Protein AF-A0A3A8WXD8-F1 (afdb_monomer_lite)

Secondary structure (DSSP, 8-state):
-EEEEPPBTTBPSEEEEPPSS-------TTSSHHHHHHHHHHHHHHHHHHHHHTT---PPP---------------------SHHHHHHHHHHHTT-HHHHHHHHHHHHTTSHHHHHHHHHHHHHHHS---S-TTSPPPHHHHHHHHHHHHHHHHHHTTS--TT--HHHHHHHHHHTT---

Structure (mmCIF, N/CA/C/O backbone):
data_AF-A0A3A8WXD8-F1
#
_entry.id   AF-A0A3A8WXD8-F1
#
loop_
_atom_site.group_PDB
_atom_site.id
_atom_site.type_symbol
_atom_site.label_atom_id
_atom_site.label_alt_id
_atom_site.label_comp_id
_atom_site.label_asym_id
_atom_site.label_entity_id
_atom_site.label_seq_id
_atom_site.pdbx_PDB_ins_code
_atom_site.Cartn_x
_atom_site.Cartn_y
_atom_site.Cartn_z
_atom_site.occupancy
_atom_site.B_iso_or_equiv
_atom_site.auth_seq_id
_atom_site.auth_comp_id
_atom_site.auth_asym_id
_atom_site.auth_atom_id
_atom_site.pdbx_PDB_model_num
ATOM 1 N N . MET A 1 1 ? -18.976 4.581 3.884 1.00 78.69 1 MET A N 1
ATOM 2 C CA . MET A 1 1 ? -18.802 3.529 4.909 1.00 78.69 1 MET A CA 1
ATOM 3 C C . MET A 1 1 ? -18.677 4.188 6.270 1.00 78.69 1 MET A C 1
ATOM 5 O O . MET A 1 1 ? -17.785 5.006 6.458 1.00 78.69 1 MET A O 1
ATOM 9 N N . GLU A 1 2 ? -19.547 3.832 7.215 1.00 83.88 2 GLU A N 1
ATOM 10 C CA . GLU A 1 2 ? -19.475 4.343 8.588 1.00 83.88 2 GLU A CA 1
ATOM 11 C C . GLU A 1 2 ? -18.451 3.534 9.411 1.00 83.88 2 GLU A C 1
ATOM 13 O O . GLU A 1 2 ? -18.502 2.303 9.469 1.00 83.88 2 GLU A O 1
ATOM 18 N N . ILE A 1 3 ? -17.504 4.229 10.043 1.00 85.69 3 ILE A N 1
ATOM 19 C CA . ILE A 1 3 ? -16.463 3.667 10.908 1.00 85.69 3 ILE A CA 1
ATOM 20 C C . ILE A 1 3 ? -16.601 4.276 12.298 1.00 85.69 3 ILE A C 1
ATOM 22 O O . ILE A 1 3 ? -16.599 5.497 12.467 1.00 85.69 3 ILE A O 1
ATOM 26 N N . GLN A 1 4 ? -16.663 3.421 13.317 1.00 88.56 4 GLN A N 1
ATOM 27 C CA . GLN A 1 4 ? -16.580 3.861 14.701 1.00 88.56 4 GLN A CA 1
ATOM 28 C C . GLN A 1 4 ? -15.125 3.842 15.166 1.00 88.56 4 GLN A C 1
ATOM 30 O O . GLN A 1 4 ? -14.509 2.784 15.268 1.00 88.56 4 GLN A O 1
ATOM 35 N N . ILE A 1 5 ? -14.588 5.021 15.463 1.00 86.38 5 ILE A N 1
ATOM 36 C CA . ILE A 1 5 ? -13.209 5.191 15.905 1.00 86.38 5 ILE A CA 1
ATOM 37 C C . ILE A 1 5 ? -13.191 5.230 17.438 1.00 86.38 5 ILE A C 1
ATOM 39 O O . ILE A 1 5 ? -13.860 6.089 18.031 1.00 86.38 5 ILE A O 1
ATOM 43 N N . PRO A 1 6 ? -12.472 4.306 18.101 1.00 82.62 6 PRO A N 1
ATOM 44 C CA . PRO A 1 6 ? -12.316 4.336 19.548 1.00 82.62 6 PRO A CA 1
ATOM 45 C C . PRO A 1 6 ? -11.435 5.516 19.976 1.00 82.62 6 PRO A C 1
ATOM 47 O O . PRO A 1 6 ? -10.673 6.070 19.186 1.00 82.62 6 PRO A O 1
ATOM 50 N N . GLU A 1 7 ? -11.528 5.900 21.245 1.00 84.56 7 GLU A N 1
ATOM 51 C CA . GLU A 1 7 ? -10.631 6.908 21.809 1.00 84.56 7 GLU A CA 1
ATOM 52 C C . GLU A 1 7 ? -9.183 6.394 21.815 1.00 84.56 7 GLU A C 1
ATOM 54 O O . GLU A 1 7 ? -8.915 5.269 22.241 1.00 84.56 7 GLU A O 1
ATOM 59 N N . SER A 1 8 ? -8.248 7.199 21.302 1.00 78.81 8 SER A N 1
ATOM 60 C CA . SER A 1 8 ? -6.833 6.831 21.206 1.00 78.81 8 SER A CA 1
ATOM 61 C C . SER A 1 8 ? -5.933 8.067 21.171 1.00 78.81 8 SER A C 1
ATOM 63 O O . SER A 1 8 ? -5.932 8.838 20.207 1.00 78.81 8 SER A O 1
ATOM 65 N N . GLY A 1 9 ? -5.136 8.266 22.224 1.00 78.12 9 GLY A N 1
ATOM 66 C CA . GLY A 1 9 ? -4.233 9.413 22.335 1.00 78.12 9 GLY A CA 1
ATOM 67 C C . GLY A 1 9 ? -4.986 10.745 22.252 1.00 78.12 9 GLY A C 1
ATOM 68 O O . GLY A 1 9 ? -5.784 11.061 23.125 1.00 78.12 9 GLY A O 1
ATOM 69 N N . MET A 1 10 ? -4.729 11.529 21.198 1.00 78.62 10 MET A N 1
ATOM 70 C CA . MET A 1 10 ? -5.402 12.819 20.955 1.00 78.62 10 MET A CA 1
ATOM 71 C C . MET A 1 10 ? -6.728 12.698 20.184 1.00 78.62 10 MET A C 1
ATOM 73 O O . MET A 1 10 ? -7.408 13.700 19.967 1.00 78.62 10 MET A O 1
ATOM 77 N N . VAL A 1 11 ? -7.095 11.493 19.740 1.00 82.00 11 VAL A N 1
ATOM 78 C CA . VAL A 1 11 ? -8.324 11.240 18.983 1.00 82.00 11 VAL A CA 1
ATOM 79 C C . VAL A 1 11 ? -9.439 10.878 19.956 1.00 82.00 11 VAL A C 1
ATOM 81 O O . VAL A 1 11 ? -9.366 9.860 20.643 1.00 82.00 11 VAL A O 1
ATOM 84 N N . LYS A 1 12 ? -10.488 11.703 19.994 1.00 86.62 12 LYS A N 1
ATOM 85 C CA . LYS A 1 12 ? -11.712 11.408 20.749 1.00 86.62 12 LYS A CA 1
ATOM 86 C C . LYS A 1 12 ? -12.511 10.314 20.050 1.00 86.62 12 LYS A C 1
ATOM 88 O O . LYS A 1 12 ? -12.461 10.195 18.826 1.00 86.62 12 LYS A O 1
ATOM 93 N N . LYS A 1 13 ? -13.313 9.574 20.819 1.00 89.19 13 LYS A N 1
ATOM 94 C CA . LYS A 1 13 ? -14.297 8.645 20.254 1.00 89.19 13 LYS A CA 1
ATOM 95 C C . LYS A 1 13 ? -15.208 9.393 19.280 1.00 89.19 13 LYS A C 1
ATOM 97 O O . LYS A 1 13 ? -15.864 10.360 19.666 1.00 89.19 13 LYS A O 1
ATOM 102 N N . GLN A 1 14 ? -15.257 8.937 18.036 1.00 89.25 14 GLN A N 1
ATOM 103 C CA . GLN A 1 14 ? -16.031 9.590 16.985 1.00 89.25 14 GLN A CA 1
ATOM 104 C C . GLN A 1 14 ? -16.482 8.596 15.920 1.00 89.25 14 GLN A C 1
ATOM 106 O O . GLN A 1 14 ? -15.944 7.496 15.796 1.00 89.25 14 GLN A O 1
ATOM 111 N N . LYS A 1 15 ? -17.499 8.995 15.163 1.00 89.81 15 LYS A N 1
ATOM 112 C CA . LYS A 1 15 ? -17.951 8.291 13.968 1.00 89.81 15 LYS A CA 1
ATOM 113 C C . LYS A 1 15 ? -17.417 9.038 12.758 1.00 89.81 15 LYS A C 1
ATOM 115 O O . LYS A 1 15 ? -17.537 10.259 12.704 1.00 89.81 15 LYS A O 1
ATOM 120 N N . VAL A 1 16 ? -16.815 8.310 11.829 1.00 86.50 16 VAL A N 1
ATOM 121 C CA . VAL A 1 16 ? -16.307 8.856 10.572 1.00 86.50 16 VAL A CA 1
ATOM 122 C C . VAL A 1 16 ? -16.997 8.129 9.438 1.00 86.50 16 VAL A C 1
ATOM 124 O O . VAL A 1 16 ? -17.031 6.901 9.414 1.00 86.50 16 VAL A O 1
ATOM 127 N N . GLU A 1 17 ? -17.548 8.889 8.505 1.00 85.56 17 GLU A N 1
ATOM 128 C CA . GLU A 1 17 ? -18.055 8.355 7.253 1.00 85.56 17 GLU A CA 1
ATOM 129 C C . GLU A 1 17 ? -16.994 8.572 6.176 1.00 85.56 17 GLU A C 1
ATOM 131 O O . GLU A 1 17 ? -16.602 9.705 5.906 1.00 85.56 17 GLU A O 1
ATOM 136 N N . LEU A 1 18 ? -16.481 7.476 5.617 1.00 82.44 18 LEU A N 1
ATOM 137 C CA . LEU A 1 18 ? -15.559 7.514 4.485 1.00 82.44 18 LEU A CA 1
ATOM 138 C C . LEU A 1 18 ? -16.328 7.275 3.192 1.00 82.44 18 LEU A C 1
ATOM 140 O O . LEU A 1 18 ? -17.122 6.332 3.118 1.00 82.44 18 LEU A O 1
ATOM 144 N N . ASP A 1 19 ? -16.081 8.099 2.182 1.00 78.69 19 ASP A N 1
ATOM 145 C CA . ASP A 1 19 ? -16.594 7.845 0.837 1.00 78.69 19 ASP A CA 1
ATOM 146 C C . ASP A 1 19 ? -15.869 6.643 0.199 1.00 78.69 19 ASP A C 1
ATOM 148 O O . ASP A 1 19 ? -14.788 6.254 0.646 1.00 78.69 19 ASP A O 1
ATOM 152 N N . LYS A 1 20 ? -16.475 6.035 -0.823 1.00 70.81 20 LYS A N 1
ATOM 153 C CA . LYS A 1 20 ? -15.903 4.908 -1.571 1.00 70.81 20 LYS A CA 1
ATOM 154 C C . LYS A 1 20 ? -14.764 5.320 -2.504 1.00 70.81 20 LYS A C 1
ATOM 156 O O . LYS A 1 20 ? -13.952 4.465 -2.836 1.00 70.81 20 LYS A O 1
ATOM 161 N N . ASP A 1 21 ? -14.705 6.595 -2.888 1.00 77.00 21 ASP A N 1
ATOM 162 C CA . ASP A 1 21 ? -13.721 7.089 -3.851 1.00 77.00 21 ASP A CA 1
ATOM 163 C C . ASP A 1 21 ? -12.469 7.632 -3.148 1.00 77.00 21 ASP A C 1
ATOM 165 O O . ASP A 1 21 ? -11.506 6.907 -2.909 1.00 77.00 21 ASP A O 1
ATOM 169 N N . VAL A 1 22 ? -12.460 8.919 -2.787 1.00 78.38 22 VAL A N 1
ATOM 170 C CA . VAL A 1 22 ? -11.301 9.568 -2.160 1.00 78.38 22 VAL A CA 1
ATOM 171 C C . VAL A 1 22 ? -11.751 10.392 -0.966 1.00 78.38 22 VAL A C 1
ATOM 173 O O . VAL A 1 22 ? -12.554 11.312 -1.089 1.00 78.38 22 VAL A O 1
ATOM 176 N N . SER A 1 23 ? -11.178 10.095 0.200 1.00 82.06 23 SER A N 1
ATOM 177 C CA . SER A 1 23 ? -11.382 10.869 1.428 1.00 82.06 23 SER A CA 1
ATOM 178 C C . SER A 1 23 ? -10.098 11.606 1.806 1.00 82.06 23 SER A C 1
ATOM 180 O O . SER A 1 23 ? -9.066 10.984 2.057 1.00 82.06 23 SER A O 1
ATOM 182 N N . ILE A 1 24 ? -10.154 12.939 1.871 1.00 82.94 24 ILE A N 1
ATOM 183 C CA . ILE A 1 24 ? -8.997 13.781 2.205 1.00 82.94 24 ILE A CA 1
ATOM 184 C C . ILE A 1 24 ? -9.068 14.201 3.675 1.00 82.94 24 ILE A C 1
ATOM 186 O O . ILE A 1 24 ? -9.999 14.885 4.095 1.00 82.94 24 ILE A O 1
ATOM 190 N N . ILE A 1 25 ? -8.039 13.847 4.449 1.00 83.94 25 ILE A N 1
ATOM 191 C CA . ILE A 1 25 ? -7.873 14.277 5.843 1.00 83.94 25 ILE A CA 1
ATOM 192 C C . ILE A 1 25 ? -6.760 15.326 5.910 1.00 83.94 25 ILE A C 1
ATOM 194 O O . ILE A 1 25 ? -5.584 15.016 5.717 1.00 83.94 25 ILE A O 1
ATOM 198 N N . TYR A 1 26 ? -7.119 16.569 6.228 1.00 83.81 26 TYR A N 1
ATOM 199 C CA . TYR A 1 26 ? -6.188 17.695 6.321 1.00 83.81 26 TYR A CA 1
ATOM 200 C C . TYR A 1 26 ? -6.244 18.370 7.699 1.00 83.81 26 TYR A C 1
ATOM 202 O O . TYR A 1 26 ? -7.169 18.172 8.481 1.00 83.81 26 TYR A O 1
ATOM 210 N N . GLY A 1 27 ? -5.215 19.151 8.024 1.00 84.19 27 GLY A N 1
ATOM 211 C CA . GLY A 1 27 ? -5.105 19.845 9.308 1.00 84.19 27 GLY A CA 1
ATOM 212 C C . GLY A 1 27 ? -3.663 20.199 9.660 1.00 84.19 27 GLY A C 1
ATOM 213 O O . GLY A 1 27 ? -2.719 19.701 9.041 1.00 84.19 27 GLY A O 1
ATOM 214 N N . TYR A 1 28 ? -3.478 21.030 10.685 1.00 82.00 28 TYR A N 1
ATOM 215 C CA . TYR A 1 28 ? -2.158 21.494 11.128 1.00 82.00 28 TYR A CA 1
ATOM 216 C C . TYR A 1 28 ? -1.235 20.354 11.578 1.00 82.00 28 TYR A C 1
ATOM 218 O O . TYR A 1 28 ? -1.674 19.230 11.852 1.00 82.00 28 TYR A O 1
ATOM 226 N N . ASN A 1 29 ? 0.067 20.620 11.668 1.00 75.81 29 ASN A N 1
ATOM 227 C CA . ASN A 1 29 ? 1.000 19.681 12.289 1.00 75.81 29 ASN A CA 1
ATOM 228 C C . ASN A 1 29 ? 0.574 19.392 13.733 1.00 75.81 29 ASN A C 1
ATOM 230 O O . ASN A 1 29 ? 0.044 20.261 14.417 1.00 75.81 29 ASN A O 1
ATOM 234 N N . ASN A 1 30 ? 0.764 18.145 14.168 1.00 75.62 30 ASN A N 1
ATOM 235 C CA . ASN A 1 30 ? 0.373 17.675 15.499 1.00 75.62 30 ASN A CA 1
ATOM 236 C C . ASN A 1 30 ? -1.141 17.739 15.825 1.00 75.62 30 ASN A C 1
ATOM 238 O O . ASN A 1 30 ? -1.526 17.625 16.980 1.00 75.62 30 ASN A O 1
ATOM 242 N N . SER A 1 31 ? -2.019 17.862 14.821 1.00 81.75 31 SER A N 1
ATOM 243 C CA . SER A 1 31 ? -3.489 17.821 15.001 1.00 81.75 31 SER A CA 1
ATOM 244 C C . SER A 1 31 ? -4.079 16.408 15.131 1.00 81.75 31 SER A C 1
ATOM 246 O O . SER A 1 31 ? -5.292 16.236 15.120 1.00 81.75 31 SER A O 1
ATOM 248 N N . GLY A 1 32 ? -3.235 15.375 15.217 1.00 82.12 32 GLY A N 1
ATOM 249 C CA . GLY A 1 32 ? -3.683 13.987 15.348 1.00 82.12 32 GLY A CA 1
ATOM 250 C C . GLY A 1 32 ? -4.010 13.269 14.033 1.00 82.12 32 GLY A C 1
ATOM 251 O O . GLY A 1 32 ? -4.501 12.150 14.096 1.00 82.12 32 GLY A O 1
ATOM 252 N N . LYS A 1 33 ? -3.695 13.834 12.853 1.00 85.75 33 LYS A N 1
ATOM 253 C CA . LYS A 1 33 ? -3.928 13.182 11.539 1.00 85.75 33 LYS A CA 1
ATOM 254 C C . LYS A 1 33 ? -3.379 11.752 11.467 1.00 85.75 33 LYS A C 1
ATOM 256 O O . LYS A 1 33 ? -4.099 10.824 11.122 1.00 85.75 33 LYS A O 1
ATOM 261 N N . THR A 1 34 ? -2.114 11.564 11.844 1.00 81.00 34 THR A N 1
ATOM 262 C CA . THR A 1 34 ? -1.466 10.243 11.853 1.00 81.00 34 THR A CA 1
ATOM 263 C C . THR A 1 34 ? -2.122 9.299 12.857 1.00 81.00 34 THR A C 1
ATOM 265 O O . THR A 1 34 ? -2.320 8.126 12.557 1.00 81.00 34 THR A O 1
ATOM 268 N N . THR A 1 35 ? -2.497 9.806 14.033 1.00 84.12 35 THR A N 1
ATOM 269 C CA . THR A 1 35 ? -3.209 9.031 15.060 1.00 84.12 35 THR A CA 1
ATOM 270 C C . THR A 1 35 ? -4.586 8.592 14.567 1.00 84.12 35 THR A C 1
ATOM 272 O O . THR A 1 35 ? -4.974 7.450 14.784 1.00 84.12 35 THR A O 1
ATOM 275 N N . LEU A 1 36 ? -5.297 9.467 13.853 1.00 86.44 36 LEU A N 1
ATOM 276 C CA . LEU A 1 36 ? -6.594 9.171 13.256 1.00 86.44 36 LEU A CA 1
ATOM 277 C C . LEU A 1 36 ? -6.480 8.103 12.165 1.00 86.44 36 LEU A C 1
ATOM 279 O O . LEU A 1 36 ? -7.219 7.127 12.207 1.00 86.44 36 LEU A O 1
ATOM 283 N N . LEU A 1 37 ? -5.526 8.247 11.240 1.00 85.44 37 LEU A N 1
ATOM 284 C CA . LEU A 1 37 ? -5.275 7.251 10.193 1.00 85.44 37 LEU A CA 1
ATOM 285 C C . LEU A 1 37 ? -4.918 5.881 10.783 1.00 85.44 37 LEU A C 1
ATOM 287 O O . LEU A 1 37 ? -5.449 4.872 10.337 1.00 85.44 37 LEU A O 1
ATOM 291 N N . ARG A 1 38 ? -4.091 5.843 11.836 1.00 82.25 38 ARG A N 1
ATOM 292 C CA . ARG A 1 38 ? -3.791 4.610 12.585 1.00 82.25 38 ARG A CA 1
ATOM 293 C C . ARG A 1 38 ? -5.032 4.002 13.228 1.00 82.25 38 ARG A C 1
ATOM 295 O O . ARG A 1 38 ? -5.188 2.788 13.237 1.00 82.25 38 ARG A O 1
ATOM 302 N N . ALA A 1 39 ? -5.910 4.829 13.788 1.00 85.38 39 ALA A N 1
ATOM 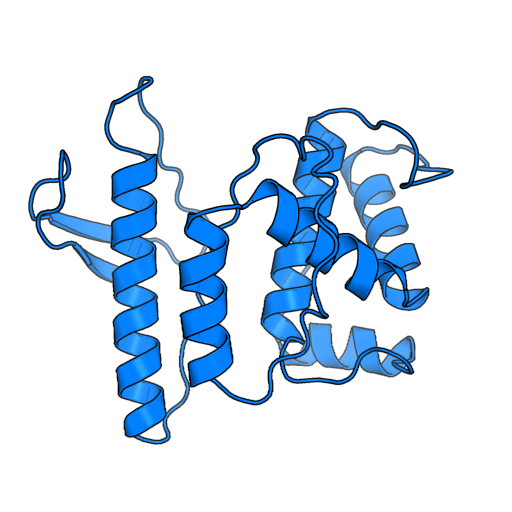303 C CA . ALA A 1 39 ? -7.138 4.349 14.404 1.00 85.38 39 ALA A CA 1
ATOM 304 C C . ALA A 1 39 ? -8.121 3.792 13.360 1.00 85.38 39 ALA A C 1
ATOM 306 O O . ALA A 1 39 ? -8.756 2.778 13.626 1.00 85.38 39 ALA A O 1
ATOM 307 N N . ILE A 1 40 ? -8.206 4.409 12.176 1.00 87.25 40 ILE A N 1
ATOM 308 C CA . ILE A 1 40 ? -8.977 3.892 11.036 1.00 87.25 40 ILE A CA 1
ATOM 309 C C . ILE A 1 40 ? -8.409 2.543 10.582 1.00 87.25 40 ILE A C 1
ATOM 311 O O . ILE A 1 40 ? -9.158 1.571 10.510 1.00 87.25 40 ILE A O 1
ATOM 315 N N . ASP A 1 41 ? -7.098 2.464 10.347 1.00 84.88 41 ASP A N 1
ATOM 316 C CA . ASP A 1 41 ? -6.422 1.231 9.928 1.00 84.88 41 ASP A CA 1
ATOM 317 C C . ASP A 1 41 ? -6.640 0.083 10.927 1.00 84.88 41 ASP A C 1
ATOM 319 O O . ASP A 1 41 ? -7.064 -1.009 10.551 1.00 84.88 41 ASP A O 1
ATOM 323 N N . ASN A 1 42 ? -6.513 0.366 12.229 1.00 84.25 42 ASN A N 1
ATOM 324 C CA . ASN A 1 42 ? -6.807 -0.598 13.288 1.00 84.25 42 ASN A CA 1
ATOM 325 C C . ASN A 1 42 ? -8.231 -1.173 13.196 1.00 84.25 42 ASN A C 1
ATOM 327 O O . ASN A 1 42 ? -8.421 -2.351 13.492 1.00 84.25 42 ASN A O 1
ATOM 331 N N . VAL A 1 43 ? -9.231 -0.370 12.809 1.00 86.19 43 VAL A N 1
ATOM 332 C CA . VAL A 1 43 ? -10.611 -0.860 12.655 1.00 86.19 43 VAL A CA 1
ATOM 333 C C . VAL A 1 43 ? -10.709 -1.841 11.490 1.00 86.19 43 VAL A C 1
ATOM 335 O O . VAL A 1 43 ? -11.336 -2.891 11.643 1.00 86.19 43 VAL A O 1
ATOM 338 N N . PHE A 1 44 ? -10.079 -1.542 10.353 1.00 86.62 44 PHE A N 1
ATOM 339 C CA . PHE A 1 44 ? -10.019 -2.475 9.226 1.00 86.62 44 PHE A CA 1
ATOM 340 C C . PHE A 1 44 ? -9.275 -3.756 9.597 1.00 86.62 44 PHE A C 1
ATOM 342 O O . PHE A 1 44 ? -9.796 -4.842 9.361 1.00 86.62 44 PHE A O 1
ATOM 349 N N . ARG A 1 45 ? -8.132 -3.651 10.283 1.00 83.69 45 ARG A N 1
ATOM 350 C CA . ARG A 1 45 ? -7.373 -4.810 10.772 1.00 83.69 45 ARG A CA 1
ATOM 351 C C . ARG A 1 45 ? -8.207 -5.695 11.697 1.00 83.69 45 ARG A C 1
ATOM 353 O O . ARG A 1 45 ? -8.234 -6.911 11.536 1.00 83.69 45 ARG A O 1
ATOM 360 N N . SER A 1 46 ? -8.910 -5.100 12.663 1.00 85.12 46 SER A N 1
ATOM 361 C CA . SER A 1 46 ? -9.787 -5.845 13.572 1.00 85.12 46 SER A CA 1
ATOM 362 C C . SER A 1 46 ? -10.914 -6.557 12.826 1.00 85.12 46 SER A C 1
ATOM 364 O O . SER A 1 46 ? -11.202 -7.710 13.136 1.00 85.12 46 SER A O 1
ATOM 366 N N . LYS A 1 47 ? -11.521 -5.913 11.821 1.00 85.38 47 LYS A N 1
ATOM 367 C CA . LYS A 1 47 ? -12.515 -6.558 10.951 1.00 85.38 47 LYS A CA 1
ATOM 368 C C . LYS A 1 47 ? -11.901 -7.704 10.142 1.00 85.38 47 LYS A C 1
ATOM 370 O O . LYS A 1 47 ? -12.491 -8.778 10.092 1.00 85.38 47 LYS A O 1
ATOM 375 N N . ALA A 1 48 ? -10.714 -7.506 9.569 1.00 85.19 48 ALA A N 1
ATOM 376 C CA . ALA A 1 48 ? -10.013 -8.527 8.798 1.00 85.19 48 ALA A CA 1
ATOM 377 C C . ALA A 1 48 ? -9.689 -9.765 9.647 1.00 85.19 48 ALA A C 1
ATOM 379 O O . ALA A 1 48 ? -9.956 -10.881 9.215 1.00 85.19 48 ALA A O 1
ATOM 380 N N . MET A 1 49 ? -9.217 -9.576 10.884 1.00 82.31 49 MET A N 1
ATOM 381 C CA . MET A 1 49 ? -8.956 -10.676 11.820 1.00 82.31 49 MET A CA 1
ATOM 382 C C . MET A 1 49 ? -10.233 -11.454 12.174 1.00 82.31 49 MET A C 1
ATOM 384 O O . MET A 1 49 ? -10.230 -12.682 12.182 1.00 82.31 49 MET A O 1
ATOM 388 N N . VAL A 1 50 ? -11.344 -10.757 12.439 1.00 84.31 50 VAL A N 1
ATOM 389 C CA . VAL A 1 50 ? -12.638 -11.412 12.700 1.00 84.31 50 VAL A CA 1
ATOM 390 C C . VAL A 1 50 ? -13.086 -12.225 11.486 1.00 84.31 50 VAL A C 1
ATOM 392 O O . VAL A 1 50 ? -13.465 -13.384 11.636 1.00 84.31 50 VAL A O 1
ATOM 395 N N . ASN A 1 51 ? -12.997 -11.655 10.283 1.00 85.31 51 ASN A N 1
ATOM 396 C CA . ASN A 1 51 ? -13.380 -12.349 9.056 1.00 85.31 51 ASN A CA 1
ATOM 397 C C . ASN A 1 51 ? -12.474 -13.554 8.775 1.00 85.31 51 ASN A C 1
ATOM 399 O O . ASN A 1 51 ? -12.983 -14.595 8.371 1.00 85.31 51 ASN A O 1
ATOM 403 N N . PHE A 1 52 ? -11.172 -13.456 9.059 1.00 80.25 52 PHE A N 1
ATOM 404 C CA . PHE A 1 52 ? -10.237 -14.576 8.966 1.00 80.25 52 PHE A CA 1
ATOM 405 C C . PHE A 1 52 ? -10.654 -15.742 9.873 1.00 80.25 52 PHE A C 1
ATOM 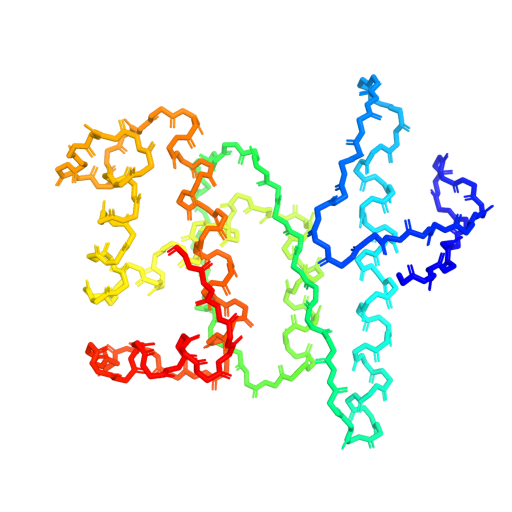407 O O . P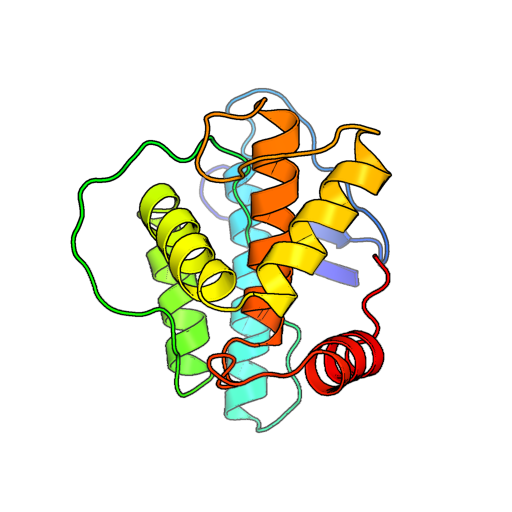HE A 1 52 ? -10.820 -16.860 9.389 1.00 80.25 52 PHE A O 1
ATOM 414 N N . VAL A 1 53 ? -10.928 -15.476 11.158 1.00 80.75 53 VAL A N 1
ATOM 415 C CA . VAL A 1 53 ? -11.411 -16.495 12.112 1.00 80.75 53 VAL A CA 1
ATOM 416 C C . VAL A 1 53 ? -12.734 -17.119 11.654 1.00 80.75 53 VAL A C 1
ATOM 418 O O . VAL A 1 53 ? -12.967 -18.308 11.860 1.00 80.75 53 VAL A O 1
ATOM 421 N N . LEU A 1 54 ? -13.601 -16.332 11.014 1.00 85.44 54 LEU A N 1
ATOM 422 C CA . LEU A 1 54 ? -14.892 -16.782 10.490 1.00 85.44 54 LEU A CA 1
ATOM 423 C C . LEU A 1 54 ? -14.815 -17.384 9.076 1.00 85.44 54 LEU A C 1
ATOM 425 O O . LEU A 1 54 ? -15.856 -17.746 8.526 1.00 85.44 54 LEU A O 1
ATOM 429 N N . THR A 1 55 ? -13.627 -17.512 8.475 1.00 80.94 55 THR A N 1
ATOM 430 C CA . THR A 1 55 ? -13.420 -17.980 7.088 1.00 80.94 55 THR A CA 1
ATOM 431 C C . THR A 1 55 ? -14.225 -17.191 6.040 1.00 80.94 55 THR A C 1
ATOM 433 O O . THR A 1 55 ? -14.744 -17.743 5.072 1.00 80.94 55 THR A O 1
ATOM 436 N N . GLN A 1 56 ? -14.344 -15.877 6.239 1.00 81.00 56 GLN A N 1
ATOM 437 C CA . GLN A 1 56 ? -15.025 -14.932 5.349 1.00 81.00 56 GLN A CA 1
ATOM 438 C C . GLN A 1 56 ? -14.024 -14.032 4.613 1.00 81.00 56 GLN A C 1
ATOM 440 O O . GLN A 1 56 ? -12.887 -13.850 5.044 1.00 81.00 56 GLN A O 1
ATOM 445 N N . SER A 1 57 ? -14.459 -13.419 3.509 1.00 74.31 57 SER A N 1
ATOM 446 C CA . SER A 1 57 ? -13.664 -12.418 2.790 1.00 74.31 57 SER A CA 1
ATOM 447 C C . SER A 1 57 ? -13.402 -11.182 3.659 1.00 74.31 57 SER A C 1
ATOM 449 O O . SER A 1 57 ? -14.315 -10.676 4.318 1.00 74.31 57 SER A O 1
ATOM 451 N N . ALA A 1 58 ? -12.178 -10.661 3.626 1.00 75.62 58 ALA A N 1
ATOM 452 C CA . ALA A 1 58 ? -11.764 -9.472 4.365 1.00 75.62 58 ALA A CA 1
ATOM 453 C C . ALA A 1 58 ? -11.382 -8.326 3.419 1.00 75.62 58 ALA A C 1
ATOM 455 O O . ALA A 1 58 ? -10.822 -8.551 2.348 1.00 75.62 58 ALA A O 1
ATOM 456 N N . GLU A 1 59 ? -11.662 -7.095 3.843 1.00 76.50 59 GLU A N 1
ATOM 457 C CA . GLU A 1 59 ? -11.133 -5.891 3.201 1.00 76.50 59 GLU A CA 1
ATOM 458 C C . GLU A 1 59 ? -9.694 -5.659 3.679 1.00 76.50 59 GLU A C 1
ATOM 460 O O . GLU A 1 59 ? -9.423 -5.704 4.882 1.00 76.50 59 GLU A O 1
ATOM 465 N N . ILE A 1 60 ? -8.776 -5.401 2.744 1.00 74.00 60 ILE A N 1
ATOM 466 C CA . ILE A 1 60 ? -7.384 -5.060 3.055 1.00 74.00 60 ILE A CA 1
ATOM 467 C C . ILE A 1 60 ? -7.273 -3.542 3.162 1.00 74.00 60 ILE A C 1
ATOM 469 O O . ILE A 1 60 ? -7.569 -2.825 2.208 1.00 74.00 60 ILE A O 1
ATOM 473 N N . ALA A 1 61 ? -6.805 -3.061 4.309 1.00 79.12 61 ALA A N 1
ATOM 474 C CA . ALA A 1 61 ? -6.325 -1.694 4.457 1.00 79.12 61 ALA A CA 1
ATOM 475 C C . ALA A 1 61 ? -4.796 -1.692 4.438 1.00 79.12 61 ALA A C 1
ATOM 477 O O . ALA A 1 61 ? -4.161 -2.609 4.958 1.00 79.12 61 ALA A O 1
ATOM 478 N N . VAL A 1 62 ? -4.209 -0.670 3.815 1.00 74.06 62 VAL A N 1
ATOM 479 C CA . VAL A 1 62 ? -2.758 -0.480 3.765 1.00 74.06 62 VAL A CA 1
ATOM 480 C C . VAL A 1 62 ? -2.455 0.950 4.159 1.00 74.06 62 VAL A C 1
ATOM 482 O O . VAL A 1 62 ? -2.885 1.899 3.502 1.00 74.06 62 VAL A O 1
ATOM 485 N N . TYR A 1 63 ? -1.680 1.113 5.221 1.00 75.25 63 TYR A N 1
ATOM 486 C CA . TYR A 1 63 ? -1.171 2.417 5.600 1.00 75.25 63 TYR A CA 1
ATOM 487 C C . TYR A 1 63 ? 0.154 2.707 4.897 1.00 75.25 63 TYR A C 1
ATOM 489 O O . TYR A 1 63 ? 1.161 2.046 5.144 1.00 75.25 63 TYR A O 1
ATOM 497 N N . ILE A 1 64 ? 0.160 3.752 4.070 1.00 71.19 64 ILE A N 1
ATOM 498 C CA . ILE A 1 64 ? 1.325 4.172 3.287 1.00 71.19 64 ILE A CA 1
ATOM 499 C C . ILE A 1 64 ? 1.790 5.539 3.802 1.00 71.19 64 ILE A C 1
ATOM 501 O O . ILE A 1 64 ? 1.171 6.560 3.490 1.00 71.19 64 ILE A O 1
ATOM 505 N N . PRO A 1 65 ? 2.868 5.619 4.598 1.00 65.44 65 PRO A N 1
ATOM 506 C CA . PRO A 1 65 ? 3.463 6.903 4.921 1.00 65.44 65 PRO A CA 1
ATOM 507 C C . PRO A 1 65 ? 4.272 7.394 3.725 1.00 65.44 65 PRO A C 1
ATOM 509 O O . PRO A 1 65 ? 5.269 6.793 3.341 1.00 65.44 65 PRO A O 1
ATOM 512 N N . THR A 1 66 ? 3.896 8.543 3.180 1.00 60.41 66 THR A N 1
ATOM 513 C CA . THR A 1 66 ? 4.614 9.212 2.083 1.00 60.41 66 THR A CA 1
ATOM 514 C C . THR A 1 66 ? 5.865 9.958 2.566 1.00 60.41 66 THR A C 1
ATOM 516 O O . THR A 1 66 ? 6.207 11.022 2.053 1.00 60.41 66 THR A O 1
ATOM 519 N N . ASN A 1 67 ? 6.530 9.458 3.610 1.00 52.56 67 ASN A N 1
ATOM 520 C CA . ASN A 1 67 ? 7.777 10.042 4.088 1.00 52.56 67 ASN A CA 1
ATOM 521 C C . ASN A 1 67 ? 8.946 9.374 3.363 1.00 52.56 67 ASN A C 1
ATOM 523 O O . ASN A 1 67 ? 9.001 8.151 3.256 1.00 52.56 67 ASN A O 1
ATOM 527 N N . ARG A 1 68 ? 9.878 10.203 2.884 1.00 49.41 68 ARG A N 1
ATOM 528 C CA . ARG A 1 68 ? 11.114 9.823 2.191 1.00 49.41 68 ARG A CA 1
ATOM 529 C C . ARG A 1 68 ? 11.753 8.568 2.798 1.00 49.41 68 ARG A C 1
ATOM 531 O O . ARG A 1 68 ? 12.019 8.546 3.999 1.00 49.41 68 ARG A O 1
ATOM 538 N N . VAL A 1 69 ? 12.069 7.576 1.959 1.00 49.12 69 VAL A N 1
ATOM 539 C CA . VAL A 1 69 ? 12.897 6.426 2.353 1.00 49.12 69 VAL A CA 1
ATOM 540 C C . VAL A 1 69 ? 14.267 6.965 2.761 1.00 49.12 69 VAL A C 1
ATOM 542 O O . VAL A 1 69 ? 15.075 7.370 1.925 1.00 49.12 69 VAL A O 1
ATOM 545 N N . ILE A 1 70 ? 14.519 7.038 4.064 1.00 44.41 70 ILE A N 1
ATOM 546 C CA . ILE A 1 70 ? 15.864 7.273 4.582 1.00 44.41 70 ILE A CA 1
ATOM 547 C C . ILE A 1 70 ? 16.553 5.917 4.497 1.00 44.41 70 ILE A C 1
ATOM 549 O O . ILE A 1 70 ? 16.047 4.950 5.064 1.00 44.41 70 ILE A O 1
ATOM 553 N N . ALA A 1 71 ? 17.647 5.836 3.737 1.00 39.28 71 ALA A N 1
ATOM 554 C CA . ALA A 1 71 ? 18.418 4.615 3.540 1.00 39.28 71 ALA A CA 1
ATOM 555 C C . ALA A 1 71 ? 18.754 3.976 4.899 1.00 39.28 71 ALA A C 1
ATOM 557 O O . ALA A 1 71 ? 19.661 4.412 5.599 1.00 39.28 71 ALA A O 1
ATOM 558 N N . SER A 1 72 ? 17.974 2.969 5.289 1.00 39.38 72 SER A N 1
ATOM 559 C CA . SER A 1 72 ? 18.240 2.153 6.467 1.00 39.38 72 SER A CA 1
ATOM 560 C C . SER A 1 72 ? 19.178 1.023 6.042 1.00 39.38 72 SER A C 1
ATOM 562 O O . SER A 1 72 ? 18.884 0.261 5.112 1.00 39.38 72 SER A O 1
ATOM 564 N N . GLU A 1 73 ? 20.336 0.938 6.699 1.00 42.16 73 GLU A N 1
ATOM 565 C CA . GLU A 1 73 ? 21.353 -0.110 6.518 1.00 42.16 73 GLU A CA 1
ATOM 566 C C . GLU A 1 73 ? 21.011 -1.410 7.276 1.00 42.16 73 GLU A C 1
ATOM 568 O O . GLU A 1 73 ? 21.893 -2.182 7.649 1.00 42.16 73 GLU A O 1
ATOM 573 N N . ALA A 1 74 ? 19.735 -1.699 7.532 1.00 44.78 74 ALA A N 1
ATOM 574 C CA . ALA A 1 74 ? 19.366 -2.945 8.193 1.00 44.78 74 ALA A CA 1
ATOM 575 C C . ALA A 1 74 ? 19.317 -4.118 7.192 1.00 44.78 74 ALA A C 1
ATOM 577 O O . ALA A 1 74 ? 18.543 -4.113 6.234 1.00 44.78 74 ALA A O 1
ATOM 578 N N . LYS A 1 75 ? 20.126 -5.159 7.441 1.00 39.88 75 LYS A N 1
ATOM 579 C CA . LYS A 1 75 ? 20.019 -6.482 6.800 1.00 39.88 75 LYS A CA 1
ATOM 580 C C . LYS A 1 75 ? 18.898 -7.268 7.477 1.00 39.88 75 LYS A C 1
ATOM 582 O O . LYS A 1 75 ? 19.059 -7.639 8.633 1.00 39.88 75 LYS A O 1
ATOM 587 N N . THR A 1 76 ? 17.776 -7.523 6.807 1.00 45.97 76 THR A N 1
ATOM 588 C CA . THR A 1 76 ? 16.716 -8.407 7.336 1.00 45.97 76 THR A CA 1
ATOM 589 C C . THR A 1 76 ? 15.805 -8.966 6.233 1.00 45.97 76 THR A C 1
ATOM 591 O O . THR A 1 76 ? 15.716 -8.402 5.147 1.00 45.97 76 THR A O 1
ATOM 594 N N . VAL A 1 77 ? 15.176 -10.106 6.547 1.00 55.44 77 VAL A N 1
ATOM 595 C CA . VAL A 1 77 ? 14.660 -11.157 5.643 1.00 55.44 77 VAL A CA 1
ATOM 596 C C . VAL A 1 77 ? 13.314 -10.812 4.959 1.00 55.44 77 VAL A C 1
ATOM 598 O O . VAL A 1 77 ? 12.558 -9.967 5.443 1.00 55.44 77 VAL A O 1
ATOM 601 N N . HIS A 1 78 ? 13.098 -11.454 3.802 1.00 57.78 78 HIS A N 1
ATOM 602 C CA . HIS A 1 78 ? 12.091 -11.275 2.739 1.00 57.78 78 HIS A CA 1
ATOM 603 C C . HIS A 1 78 ? 10.630 -10.973 3.157 1.00 57.78 78 HIS A C 1
ATOM 605 O O . HIS A 1 78 ? 10.186 -11.445 4.197 1.00 57.78 78 HIS A O 1
ATOM 611 N N . PRO A 1 79 ? 9.861 -10.236 2.323 1.00 62.94 79 PRO A N 1
ATOM 612 C CA . PRO A 1 79 ? 8.462 -9.859 2.575 1.00 62.94 79 PRO A CA 1
ATOM 613 C C . PRO A 1 79 ? 7.418 -10.883 2.077 1.00 62.94 79 PRO A C 1
ATOM 615 O O . PRO A 1 79 ? 6.277 -10.497 1.831 1.00 62.94 79 PRO A O 1
ATOM 618 N N . ASN A 1 80 ? 7.799 -12.150 1.881 1.00 66.44 80 ASN A N 1
ATOM 619 C CA . ASN A 1 80 ? 6.868 -13.202 1.465 1.00 66.44 80 ASN A CA 1
ATOM 620 C C . ASN A 1 80 ? 6.166 -13.770 2.706 1.00 66.44 80 ASN A C 1
ATOM 622 O O . ASN A 1 80 ? 6.855 -14.217 3.625 1.00 66.44 80 ASN A O 1
ATOM 626 N N . LEU A 1 81 ? 4.837 -13.690 2.749 1.00 76.00 81 LEU A N 1
ATOM 627 C CA . LEU A 1 81 ? 4.030 -14.020 3.926 1.00 76.00 81 LEU A CA 1
ATOM 628 C C . LEU A 1 81 ? 3.092 -15.183 3.595 1.00 76.00 81 LEU A C 1
ATOM 630 O O . LEU A 1 81 ? 2.499 -15.227 2.519 1.00 76.00 81 LEU A O 1
ATOM 634 N N . ASN A 1 82 ? 2.960 -16.124 4.525 1.00 73.38 82 ASN A N 1
ATOM 635 C CA . ASN A 1 82 ? 2.277 -17.395 4.291 1.00 73.38 82 ASN A CA 1
ATOM 636 C C . ASN A 1 82 ? 0.765 -17.318 4.534 1.00 73.38 82 ASN A C 1
ATOM 638 O O . ASN A 1 82 ? -0.001 -18.041 3.895 1.00 73.38 82 ASN A O 1
ATOM 642 N N . ASP A 1 83 ? 0.323 -16.464 5.461 1.00 78.81 83 ASP A N 1
ATOM 643 C CA . ASP A 1 83 ? -1.080 -16.362 5.855 1.00 78.81 83 ASP A CA 1
ATOM 644 C C . ASP A 1 83 ? -1.488 -14.955 6.329 1.00 78.81 83 ASP A C 1
ATOM 646 O O . ASP A 1 83 ? -0.691 -14.017 6.412 1.00 78.81 83 ASP A O 1
ATOM 650 N N . TRP A 1 84 ? -2.786 -14.803 6.610 1.00 76.81 84 TRP A N 1
ATOM 651 C CA . TRP A 1 84 ? -3.375 -13.542 7.059 1.00 76.81 84 TRP A CA 1
ATOM 652 C C . TRP A 1 84 ? -2.860 -13.089 8.425 1.00 76.81 84 TRP A C 1
ATOM 654 O O . TRP A 1 84 ? -2.825 -11.889 8.688 1.00 76.81 84 TRP A O 1
ATOM 664 N N . GLU A 1 85 ? -2.473 -14.009 9.304 1.00 76.25 85 GLU A N 1
ATOM 665 C CA . GLU A 1 85 ? -1.927 -13.652 10.609 1.00 76.25 85 GLU A CA 1
ATOM 666 C C . GLU A 1 85 ? -0.536 -13.033 10.443 1.00 76.25 85 GLU A C 1
ATOM 668 O O . GLU A 1 85 ? -0.276 -11.951 10.980 1.00 76.25 85 GLU A O 1
ATOM 673 N N . GLU A 1 86 ? 0.322 -13.651 9.628 1.00 77.31 86 GLU A N 1
ATOM 674 C CA . GLU A 1 86 ? 1.615 -13.100 9.229 1.00 77.31 86 GLU A CA 1
ATOM 675 C C . GLU A 1 86 ? 1.452 -11.739 8.539 1.00 77.31 86 GLU A C 1
ATOM 677 O O . GLU A 1 86 ? 2.168 -10.799 8.885 1.00 77.31 86 GLU A O 1
ATOM 682 N N . PHE A 1 87 ? 0.467 -11.587 7.645 1.00 78.44 87 PHE A N 1
ATOM 683 C CA . PHE A 1 87 ? 0.139 -10.307 7.006 1.00 78.44 87 PHE A CA 1
ATOM 684 C C . PHE A 1 87 ? -0.209 -9.204 8.013 1.00 78.44 87 PHE A C 1
ATOM 686 O O . PHE A 1 87 ? 0.412 -8.136 8.008 1.00 78.44 87 PHE A O 1
ATOM 693 N N . LEU A 1 88 ? -1.163 -9.448 8.915 1.00 76.81 88 LEU A N 1
ATOM 694 C CA . LEU A 1 88 ? -1.617 -8.437 9.878 1.00 76.81 88 LEU A CA 1
ATOM 695 C C . LEU A 1 88 ? -0.529 -8.108 10.917 1.00 76.81 88 LEU A C 1
ATOM 697 O O . LEU A 1 88 ? -0.405 -6.956 11.344 1.00 76.81 88 LEU A O 1
ATOM 701 N N . ASN A 1 89 ? 0.286 -9.093 11.307 1.00 76.19 89 ASN A N 1
ATOM 702 C CA . ASN A 1 89 ? 1.432 -8.882 12.191 1.00 76.19 89 ASN A CA 1
ATOM 703 C C . ASN A 1 89 ? 2.539 -8.080 11.501 1.00 76.19 89 ASN A C 1
ATOM 705 O O . ASN A 1 89 ? 3.072 -7.133 12.082 1.00 76.19 89 ASN A O 1
ATOM 709 N N . TYR A 1 90 ? 2.833 -8.393 10.241 1.00 74.25 90 TYR A N 1
ATOM 710 C CA . TYR A 1 90 ? 3.808 -7.660 9.449 1.00 74.25 90 TYR A CA 1
ATOM 711 C C . TYR A 1 90 ? 3.406 -6.191 9.264 1.00 74.25 90 TYR A C 1
ATOM 713 O O . TYR A 1 90 ? 4.235 -5.298 9.460 1.00 74.25 90 TYR A O 1
ATOM 721 N N . GLN A 1 91 ? 2.127 -5.913 8.982 1.00 73.12 91 GLN A N 1
ATOM 722 C CA . GLN A 1 91 ? 1.619 -4.540 8.927 1.00 73.12 91 GLN A CA 1
ATOM 723 C C . GLN A 1 91 ? 1.843 -3.796 10.252 1.00 73.12 91 GLN A C 1
ATOM 725 O O . GLN A 1 91 ? 2.295 -2.651 10.240 1.00 73.12 91 GLN A O 1
ATOM 730 N N . ASN A 1 92 ? 1.608 -4.446 11.398 1.00 74.50 92 ASN A N 1
ATOM 731 C CA . ASN A 1 92 ? 1.856 -3.859 12.721 1.00 74.50 92 ASN A CA 1
ATOM 732 C C . ASN A 1 92 ? 3.318 -3.497 12.963 1.00 74.50 92 ASN A C 1
ATOM 734 O O . ASN A 1 92 ? 3.607 -2.458 13.561 1.00 74.50 92 ASN A O 1
ATOM 738 N N . ASP A 1 93 ? 4.242 -4.339 12.516 1.00 71.38 93 ASP A N 1
ATOM 739 C CA . ASP A 1 93 ? 5.666 -4.067 12.669 1.00 71.38 93 ASP A CA 1
ATOM 740 C C . ASP A 1 93 ? 6.156 -2.986 11.704 1.00 71.38 93 ASP A C 1
ATOM 742 O O . ASP A 1 93 ? 6.980 -2.154 12.098 1.00 71.38 93 ASP A O 1
ATOM 746 N N . ALA A 1 94 ? 5.574 -2.893 10.504 1.00 70.31 94 ALA A N 1
ATOM 747 C CA . ALA A 1 94 ? 5.848 -1.801 9.574 1.00 70.31 94 ALA A CA 1
ATOM 748 C C . ALA A 1 94 ? 5.564 -0.418 10.196 1.00 70.31 94 ALA A C 1
ATOM 750 O O . ALA A 1 94 ? 6.291 0.532 9.911 1.00 70.31 94 ALA A O 1
ATOM 751 N N . TYR A 1 95 ? 4.607 -0.302 11.136 1.00 69.88 95 TYR A N 1
ATOM 752 C CA . TYR A 1 95 ? 4.356 0.946 11.881 1.00 69.88 95 TYR A CA 1
ATOM 753 C C . TYR A 1 95 ? 5.551 1.469 12.685 1.00 69.88 95 TYR A C 1
ATOM 755 O O . TYR A 1 95 ? 5.592 2.666 13.001 1.00 69.88 95 TYR A O 1
ATOM 763 N N . LYS A 1 96 ? 6.482 0.587 13.062 1.00 72.88 96 LYS A N 1
ATOM 764 C CA . LYS A 1 96 ? 7.650 0.920 13.886 1.00 72.88 96 LYS A CA 1
ATOM 765 C C . LYS A 1 96 ? 8.840 1.364 13.034 1.00 72.88 96 LYS A C 1
ATOM 767 O O . LYS A 1 96 ? 9.555 2.267 13.460 1.00 72.88 96 LYS A O 1
ATOM 772 N N . ASP A 1 97 ? 9.027 0.778 11.849 1.00 74.25 97 ASP A N 1
ATOM 773 C CA . ASP A 1 97 ? 10.130 1.104 10.930 1.00 74.25 97 ASP A CA 1
ATOM 774 C C . ASP A 1 97 ? 9.689 1.077 9.456 1.00 74.25 97 ASP A C 1
ATOM 776 O O . ASP A 1 97 ? 9.940 0.140 8.692 1.00 74.25 97 ASP A O 1
ATOM 780 N N . TYR A 1 98 ? 9.021 2.154 9.045 1.00 73.88 98 TYR A N 1
ATOM 781 C CA . TYR A 1 98 ? 8.498 2.284 7.687 1.00 73.88 98 TYR A CA 1
ATOM 782 C C . TYR A 1 98 ? 9.560 2.386 6.607 1.00 73.88 98 TYR A C 1
ATOM 784 O O . TYR A 1 98 ? 9.363 1.863 5.514 1.00 73.88 98 TYR A O 1
ATOM 792 N N . SER A 1 99 ? 10.666 3.076 6.883 1.00 71.50 99 SER A N 1
ATOM 793 C CA . SER A 1 99 ? 11.724 3.265 5.889 1.00 71.50 99 SER A CA 1
ATOM 794 C C . SER A 1 99 ? 12.296 1.918 5.458 1.00 71.50 99 SER A C 1
ATOM 796 O O . SER A 1 99 ? 12.528 1.691 4.271 1.00 71.50 99 SER A O 1
ATOM 798 N N . LEU A 1 100 ? 12.472 1.001 6.415 1.00 74.06 100 LEU A N 1
ATOM 799 C CA . LEU A 1 100 ? 12.913 -0.357 6.134 1.00 74.06 100 LEU A CA 1
ATOM 800 C C . LEU A 1 100 ? 11.857 -1.166 5.372 1.00 74.06 100 LEU A C 1
ATOM 802 O O . LEU A 1 100 ? 12.195 -1.874 4.424 1.00 74.06 100 LEU A O 1
ATOM 806 N N . HIS A 1 101 ? 10.587 -1.045 5.755 1.00 76.94 101 HIS A N 1
ATOM 807 C CA . HIS A 1 101 ? 9.481 -1.725 5.084 1.00 76.94 101 HIS A CA 1
ATOM 808 C C . HIS A 1 101 ? 9.350 -1.315 3.606 1.00 76.94 101 HIS A C 1
ATOM 810 O O . HIS A 1 101 ? 9.340 -2.181 2.730 1.00 76.94 101 HIS A O 1
ATOM 816 N N . LEU A 1 102 ? 9.355 -0.008 3.319 1.00 78.19 102 LEU A N 1
ATOM 817 C CA . LEU A 1 102 ? 9.300 0.518 1.952 1.00 78.19 102 LEU A CA 1
ATOM 818 C C . LEU A 1 102 ? 10.469 0.015 1.102 1.00 78.19 102 LEU A C 1
ATOM 820 O O . LEU A 1 102 ? 10.270 -0.393 -0.041 1.00 78.19 102 LEU A O 1
ATOM 824 N N . LYS A 1 103 ? 11.680 -0.015 1.674 1.00 79.31 103 LYS A N 1
ATOM 825 C CA . LYS A 1 103 ? 12.855 -0.568 0.998 1.00 79.31 103 LYS A CA 1
ATOM 826 C C . LYS A 1 103 ? 12.659 -2.044 0.637 1.00 79.31 103 LYS A C 1
ATOM 828 O O . LYS A 1 103 ? 12.922 -2.415 -0.497 1.00 79.31 103 LYS A O 1
ATOM 833 N N . ARG A 1 104 ? 12.150 -2.879 1.552 1.00 78.62 104 ARG A N 1
ATOM 834 C CA . ARG A 1 104 ? 11.934 -4.313 1.273 1.00 78.62 104 ARG A CA 1
ATOM 835 C C . ARG A 1 104 ? 10.888 -4.560 0.200 1.00 78.62 104 ARG A C 1
ATOM 837 O O . ARG A 1 104 ? 11.106 -5.416 -0.650 1.00 78.62 104 ARG A O 1
ATOM 844 N N . ILE A 1 105 ? 9.770 -3.836 0.247 1.00 85.25 105 ILE A N 1
ATOM 845 C CA . ILE A 1 105 ? 8.757 -3.907 -0.809 1.00 85.25 105 ILE A CA 1
ATOM 846 C C . ILE A 1 105 ? 9.401 -3.558 -2.152 1.00 85.25 105 ILE A C 1
ATOM 848 O O . ILE A 1 105 ? 9.214 -4.285 -3.122 1.00 85.25 105 ILE A O 1
ATOM 852 N N . ARG A 1 106 ? 10.185 -2.476 -2.201 1.00 86.56 106 ARG A N 1
ATOM 853 C CA . ARG A 1 106 ? 10.863 -2.028 -3.419 1.00 86.56 106 ARG A CA 1
ATOM 854 C C . ARG A 1 106 ? 11.832 -3.079 -3.948 1.00 86.56 106 ARG A C 1
ATOM 856 O O . ARG A 1 106 ? 11.703 -3.467 -5.101 1.00 86.56 106 ARG A O 1
ATOM 863 N N . ASP A 1 107 ? 12.731 -3.577 -3.103 1.00 84.12 107 ASP A N 1
ATOM 864 C CA . ASP A 1 107 ? 13.725 -4.588 -3.480 1.00 84.12 107 ASP A CA 1
ATOM 865 C C . ASP A 1 107 ? 13.054 -5.887 -3.969 1.00 84.12 107 ASP A C 1
ATOM 867 O O . ASP A 1 107 ? 13.498 -6.487 -4.944 1.00 84.12 107 ASP A O 1
ATOM 871 N N . TYR A 1 108 ? 11.964 -6.314 -3.320 1.00 86.19 108 TYR A N 1
ATOM 872 C CA . TYR A 1 108 ? 11.217 -7.517 -3.696 1.00 86.19 108 TYR A CA 1
ATOM 873 C C . TYR A 1 108 ? 10.457 -7.354 -5.014 1.00 86.19 108 TYR A C 1
ATOM 875 O O . TYR A 1 108 ? 10.592 -8.185 -5.907 1.00 86.19 108 TYR A O 1
ATOM 883 N N . LEU A 1 109 ? 9.674 -6.282 -5.153 1.00 89.94 109 LEU A N 1
ATOM 884 C CA . LEU A 1 109 ? 8.841 -6.062 -6.334 1.00 89.94 109 LEU A CA 1
ATOM 885 C C . LEU A 1 109 ? 9.679 -5.719 -7.571 1.00 89.94 109 LEU A C 1
ATOM 887 O O . LEU A 1 109 ? 9.367 -6.187 -8.661 1.00 89.94 109 LEU A O 1
ATOM 891 N N . PHE A 1 110 ? 10.763 -4.951 -7.418 1.00 89.88 110 PHE A N 1
ATOM 892 C CA . PHE A 1 110 ? 11.658 -4.618 -8.531 1.00 89.88 110 PHE A CA 1
ATOM 893 C C . PHE A 1 110 ? 12.621 -5.737 -8.922 1.00 89.88 110 PHE A C 1
ATOM 895 O O . PHE A 1 110 ? 13.268 -5.622 -9.959 1.00 89.88 110 PHE A O 1
ATOM 902 N N . ALA A 1 111 ? 12.684 -6.839 -8.169 1.00 88.69 111 ALA A N 1
ATOM 903 C CA . ALA A 1 111 ? 13.337 -8.052 -8.656 1.00 88.69 111 ALA A CA 1
ATOM 904 C C . ALA A 1 111 ? 12.586 -8.673 -9.852 1.00 88.69 111 ALA A C 1
ATOM 906 O O . ALA A 1 111 ? 13.186 -9.418 -10.626 1.00 88.69 111 ALA A O 1
ATOM 907 N N . ASN A 1 112 ? 11.296 -8.356 -10.026 1.00 90.94 112 ASN A N 1
ATOM 908 C CA . ASN A 1 112 ? 10.514 -8.751 -11.190 1.00 90.94 112 ASN A CA 1
ATOM 909 C C . ASN A 1 112 ? 10.474 -7.610 -12.232 1.00 90.94 112 ASN A C 1
ATOM 911 O O . ASN A 1 112 ? 9.955 -6.519 -11.978 1.00 90.94 112 ASN A O 1
ATOM 915 N N . ASN A 1 113 ? 10.973 -7.891 -13.441 1.00 91.06 113 ASN A N 1
ATOM 916 C CA . ASN A 1 113 ? 11.053 -6.911 -14.531 1.00 91.06 113 ASN A CA 1
ATOM 917 C C . ASN A 1 113 ? 9.680 -6.428 -15.031 1.00 91.06 113 ASN A C 1
ATOM 919 O O . ASN A 1 113 ? 9.556 -5.279 -15.440 1.00 91.06 113 ASN A O 1
ATOM 923 N N . VAL A 1 114 ? 8.637 -7.264 -14.975 1.00 92.88 114 VAL A N 1
ATOM 924 C CA . VAL A 1 114 ? 7.271 -6.881 -15.373 1.00 92.88 114 VAL A CA 1
ATOM 925 C C . VAL A 1 114 ? 6.755 -5.761 -14.475 1.00 92.88 114 VAL A C 1
ATOM 927 O O . VAL A 1 114 ? 6.207 -4.771 -14.965 1.00 92.88 114 VAL A O 1
ATOM 930 N N . ILE A 1 115 ? 6.956 -5.898 -13.163 1.00 91.81 115 ILE A N 1
ATOM 931 C CA . ILE A 1 115 ? 6.529 -4.899 -12.179 1.00 91.81 115 ILE A CA 1
ATOM 932 C C . ILE A 1 115 ? 7.390 -3.639 -12.295 1.00 91.81 115 ILE A C 1
ATOM 934 O O . ILE A 1 115 ? 6.857 -2.529 -12.265 1.00 91.81 115 ILE A O 1
ATOM 938 N N . TYR A 1 116 ? 8.703 -3.795 -12.485 1.00 91.62 116 TYR A N 1
ATOM 939 C CA . TYR A 1 116 ? 9.605 -2.675 -12.750 1.00 91.62 116 TYR A CA 1
ATOM 940 C C . TYR A 1 116 ? 9.144 -1.843 -13.959 1.00 91.62 116 TYR A C 1
ATOM 942 O O . TYR A 1 116 ? 8.915 -0.636 -13.834 1.00 91.62 116 TYR A O 1
ATOM 950 N N . ASP A 1 117 ? 8.922 -2.489 -15.106 1.00 90.81 117 ASP A N 1
ATOM 951 C CA . ASP A 1 117 ? 8.485 -1.831 -16.340 1.00 90.81 117 ASP A CA 1
ATOM 952 C C . ASP A 1 117 ? 7.113 -1.170 -16.176 1.00 90.81 117 ASP A C 1
ATOM 954 O O . ASP A 1 117 ? 6.889 -0.051 -16.648 1.00 90.81 117 ASP A O 1
ATOM 958 N N . PHE A 1 118 ? 6.194 -1.830 -15.466 1.00 91.75 118 PHE A N 1
ATOM 959 C CA . PHE A 1 118 ? 4.883 -1.275 -15.143 1.00 91.75 118 PHE A CA 1
ATOM 960 C C . PHE A 1 118 ? 4.992 0.039 -14.352 1.00 91.75 118 PHE A C 1
ATOM 962 O O . PHE A 1 118 ? 4.322 1.022 -14.690 1.00 91.75 118 PHE A O 1
ATOM 969 N N . ILE A 1 119 ? 5.861 0.099 -13.339 1.00 91.56 119 ILE A N 1
ATOM 970 C CA . ILE A 1 119 ? 6.077 1.317 -12.548 1.00 91.56 119 ILE A CA 1
ATOM 971 C C . ILE A 1 119 ? 6.741 2.414 -13.387 1.00 91.56 119 ILE A C 1
ATOM 973 O O . ILE A 1 119 ? 6.273 3.553 -13.356 1.00 91.56 119 ILE A O 1
ATOM 977 N N . CYS A 1 120 ? 7.759 2.092 -14.190 1.00 89.38 120 CYS A N 1
ATOM 978 C CA . CYS A 1 120 ? 8.386 3.044 -15.117 1.00 89.38 120 CYS A CA 1
ATOM 979 C C . CYS A 1 120 ? 7.353 3.693 -16.051 1.00 89.38 120 CYS A C 1
ATOM 981 O O . CYS A 1 120 ? 7.292 4.919 -16.175 1.00 89.38 120 CYS A O 1
ATOM 983 N N . LEU A 1 121 ? 6.500 2.876 -16.677 1.00 89.69 121 LEU A N 1
ATOM 984 C CA . LEU A 1 121 ? 5.440 3.347 -17.570 1.00 89.69 121 LEU A CA 1
ATOM 985 C C . LEU A 1 121 ? 4.403 4.200 -16.836 1.00 89.69 121 LEU A C 1
ATOM 987 O O . LEU A 1 121 ? 3.933 5.197 -17.380 1.00 89.69 121 LEU A O 1
ATOM 991 N N . THR A 1 122 ? 4.055 3.831 -15.606 1.00 89.81 122 THR A N 1
ATOM 992 C CA . THR A 1 122 ? 3.118 4.583 -14.764 1.00 89.81 122 THR A CA 1
ATOM 993 C C . THR A 1 122 ? 3.670 5.965 -14.424 1.00 89.81 122 THR A C 1
ATOM 995 O O . THR A 1 122 ? 2.991 6.972 -14.620 1.00 89.81 122 THR A O 1
ATOM 998 N N . VAL A 1 123 ? 4.928 6.041 -13.984 1.00 89.12 123 VAL A N 1
ATOM 999 C CA . VAL A 1 123 ? 5.592 7.317 -13.690 1.00 89.12 123 VAL A CA 1
ATOM 1000 C C . VAL A 1 123 ? 5.677 8.181 -14.948 1.00 89.12 123 VAL A C 1
ATOM 1002 O O . VAL A 1 123 ? 5.344 9.365 -14.888 1.00 89.12 123 VAL A O 1
ATOM 1005 N N . LYS A 1 124 ? 6.022 7.591 -16.100 1.00 89.00 124 LYS A N 1
ATOM 1006 C CA . LYS A 1 124 ? 6.018 8.295 -17.388 1.00 89.00 124 LYS A CA 1
ATOM 1007 C C . LYS A 1 124 ? 4.646 8.866 -17.732 1.00 89.00 124 LYS A C 1
ATOM 1009 O O . LYS A 1 124 ? 4.566 10.007 -18.167 1.00 89.00 124 LYS A O 1
ATOM 1014 N N . LYS A 1 125 ? 3.567 8.105 -17.537 1.00 89.62 125 LYS A N 1
ATOM 1015 C CA . LYS A 1 125 ? 2.198 8.575 -17.807 1.00 89.62 125 LYS A CA 1
ATOM 1016 C C . LYS A 1 125 ? 1.779 9.729 -16.895 1.00 89.62 125 LYS A C 1
ATOM 1018 O O . LYS A 1 125 ? 1.117 10.644 -17.364 1.00 89.62 125 LYS A O 1
ATOM 1023 N N . ILE A 1 126 ? 2.140 9.677 -15.612 1.00 88.62 126 ILE A N 1
ATOM 1024 C CA . ILE A 1 126 ? 1.717 10.676 -14.618 1.00 88.62 126 ILE A CA 1
ATOM 1025 C C . ILE A 1 126 ? 2.530 11.969 -14.737 1.00 88.62 126 ILE A C 1
ATOM 1027 O O . ILE A 1 126 ? 1.973 13.057 -14.617 1.00 88.62 126 ILE A O 1
ATOM 1031 N N . PHE A 1 127 ? 3.844 11.855 -14.934 1.00 86.62 127 PHE A N 1
ATOM 1032 C CA . PHE A 1 127 ? 4.761 12.995 -14.877 1.00 86.62 127 PHE A CA 1
ATOM 1033 C C . PHE A 1 127 ? 5.309 13.426 -16.237 1.00 86.62 127 PHE A C 1
ATOM 1035 O O . PHE A 1 127 ? 6.045 14.405 -16.286 1.00 86.62 127 PHE A O 1
ATOM 1042 N N . GLU A 1 128 ? 4.999 12.701 -17.315 1.00 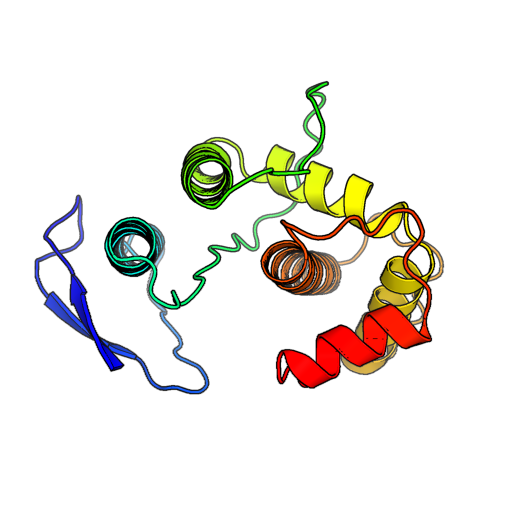85.88 128 GLU A N 1
ATOM 1043 C CA . GLU A 1 128 ? 5.540 12.927 -18.667 1.00 85.88 128 GLU A CA 1
ATOM 1044 C C . GLU A 1 128 ? 7.081 12.880 -18.722 1.00 85.88 128 GLU A C 1
ATOM 1046 O O . GLU A 1 128 ? 7.714 13.472 -19.595 1.00 85.88 128 GLU A O 1
ATOM 1051 N N . ILE A 1 129 ? 7.701 12.152 -17.786 1.00 82.12 129 ILE A N 1
ATOM 1052 C CA . ILE A 1 129 ? 9.156 12.009 -17.657 1.00 82.12 129 ILE A CA 1
ATOM 1053 C C . ILE A 1 129 ? 9.551 10.550 -17.868 1.00 82.12 129 ILE A C 1
ATOM 1055 O O . ILE A 1 129 ? 9.021 9.649 -17.219 1.00 82.12 129 ILE A O 1
ATOM 1059 N N . ASP A 1 130 ? 10.541 10.326 -18.730 1.00 75.56 130 ASP A N 1
ATOM 1060 C CA . ASP A 1 130 ? 11.203 9.032 -18.855 1.00 75.56 130 ASP A CA 1
ATOM 1061 C C . ASP A 1 130 ? 12.168 8.818 -17.683 1.00 75.56 130 ASP A C 1
ATOM 1063 O O . ASP A 1 130 ? 13.225 9.446 -17.591 1.00 75.56 130 ASP A O 1
ATOM 1067 N N . VAL A 1 131 ? 11.800 7.918 -16.769 1.00 72.00 131 VAL A N 1
ATOM 1068 C CA . VAL A 1 131 ? 12.703 7.475 -15.705 1.00 72.00 131 VAL A CA 1
ATOM 1069 C C . VAL A 1 131 ? 13.634 6.414 -16.276 1.00 72.00 131 VAL A C 1
ATOM 1071 O O . VAL A 1 131 ? 13.235 5.277 -16.500 1.00 72.00 131 VAL A O 1
ATOM 1074 N N . ILE A 1 132 ? 14.878 6.815 -16.533 1.00 65.75 132 ILE A N 1
ATOM 1075 C CA . ILE A 1 132 ? 15.918 5.943 -17.098 1.00 65.75 132 ILE A CA 1
ATOM 1076 C C . ILE A 1 132 ? 16.402 4.924 -16.055 1.00 65.75 132 ILE A C 1
ATOM 1078 O O . ILE A 1 132 ? 16.727 3.793 -16.405 1.00 65.75 132 ILE A O 1
ATOM 1082 N N . ASP A 1 133 ? 16.433 5.314 -14.777 1.00 69.31 133 ASP A N 1
ATOM 1083 C CA . ASP A 1 133 ? 16.859 4.452 -13.676 1.00 69.31 133 ASP A CA 1
ATOM 1084 C C . ASP A 1 133 ? 16.136 4.825 -12.375 1.00 69.31 133 ASP A C 1
ATOM 1086 O O . ASP A 1 133 ? 16.315 5.920 -11.834 1.00 69.31 133 ASP A O 1
ATOM 1090 N N . ILE A 1 134 ? 15.321 3.898 -11.862 1.00 71.69 134 ILE A N 1
ATOM 1091 C CA . ILE A 1 134 ? 14.619 4.056 -10.581 1.00 71.69 134 ILE A CA 1
ATOM 1092 C C . ILE A 1 134 ? 15.589 3.906 -9.390 1.00 71.69 134 ILE A C 1
ATOM 1094 O O . ILE A 1 134 ? 15.246 4.269 -8.269 1.00 71.69 134 ILE A O 1
ATOM 1098 N N . ASN A 1 135 ? 16.820 3.426 -9.587 1.00 67.88 135 ASN A N 1
ATOM 1099 C CA . ASN A 1 135 ? 17.821 3.340 -8.517 1.00 67.88 135 ASN A CA 1
ATOM 1100 C C . ASN A 1 135 ? 18.520 4.680 -8.230 1.00 67.88 135 ASN A C 1
ATOM 1102 O O . ASN A 1 135 ? 19.217 4.819 -7.222 1.00 67.88 135 ASN A O 1
ATOM 1106 N N . CYS A 1 136 ? 18.322 5.684 -9.087 1.00 68.88 136 CYS A N 1
ATOM 1107 C CA . CYS A 1 136 ? 18.798 7.044 -8.869 1.00 68.88 136 CYS A CA 1
ATOM 1108 C C . CYS A 1 136 ? 17.864 7.833 -7.939 1.00 68.88 136 CYS A C 1
ATOM 1110 O O . CYS A 1 136 ? 16.685 7.526 -7.795 1.00 68.88 136 CYS A O 1
ATOM 1112 N N . ARG A 1 137 ? 18.376 8.911 -7.328 1.00 71.31 137 ARG A N 1
ATOM 1113 C CA . ARG A 1 137 ? 17.535 9.826 -6.543 1.00 71.31 137 ARG A CA 1
ATOM 1114 C C . ARG A 1 137 ? 16.538 10.542 -7.459 1.00 71.31 137 ARG A C 1
ATOM 1116 O O . ARG A 1 137 ? 16.957 11.345 -8.293 1.00 71.31 137 ARG A O 1
ATOM 1123 N N . LEU A 1 138 ? 15.244 10.321 -7.236 1.00 79.75 138 LEU A N 1
ATOM 1124 C CA . LEU A 1 138 ? 14.162 11.008 -7.944 1.00 79.75 138 LEU A CA 1
ATOM 1125 C C . LEU A 1 138 ? 13.599 12.173 -7.114 1.00 79.75 138 LEU A C 1
ATOM 1127 O O . LEU A 1 138 ? 14.000 12.411 -5.969 1.00 79.75 138 LEU A O 1
ATOM 1131 N N . SER A 1 139 ? 12.700 12.953 -7.719 1.00 82.25 139 SER A N 1
ATOM 1132 C CA . SER A 1 139 ? 11.969 13.996 -6.995 1.00 82.25 139 SER A CA 1
ATOM 1133 C C . SER A 1 139 ? 11.047 13.368 -5.946 1.00 82.25 139 SER A C 1
ATOM 1135 O O . SER A 1 139 ? 10.535 12.265 -6.141 1.00 82.25 139 SER A O 1
ATOM 1137 N N . ASP A 1 140 ? 10.785 14.089 -4.852 1.00 79.50 140 ASP A N 1
ATOM 1138 C CA . ASP A 1 140 ? 9.954 13.576 -3.752 1.00 79.50 140 ASP A CA 1
ATOM 1139 C C . ASP A 1 140 ? 8.549 13.155 -4.234 1.00 79.50 140 ASP A C 1
ATOM 1141 O O . ASP A 1 140 ? 7.981 12.183 -3.741 1.00 79.50 140 ASP A O 1
ATOM 1145 N N . GLY A 1 141 ? 7.998 13.848 -5.239 1.00 81.69 141 GLY A N 1
ATOM 1146 C CA . GLY A 1 141 ? 6.714 13.494 -5.849 1.00 81.69 141 GLY A CA 1
ATOM 1147 C C . GLY A 1 141 ? 6.743 12.149 -6.581 1.00 81.69 141 GLY A C 1
ATOM 1148 O O . GLY A 1 141 ? 5.822 11.351 -6.419 1.00 81.69 141 GLY A O 1
ATOM 1149 N N . ILE A 1 142 ? 7.808 11.873 -7.338 1.00 84.69 142 ILE A N 1
ATOM 1150 C CA . ILE A 1 142 ? 7.965 10.608 -8.067 1.00 84.69 142 ILE A CA 1
ATOM 1151 C C . ILE A 1 142 ? 8.192 9.453 -7.086 1.00 84.69 142 ILE A C 1
ATOM 1153 O O . ILE A 1 142 ? 7.536 8.421 -7.199 1.00 84.69 142 ILE A O 1
ATOM 1157 N N . GLU A 1 143 ? 9.054 9.641 -6.082 1.00 83.81 143 GLU A N 1
ATOM 1158 C CA . GLU A 1 143 ? 9.293 8.641 -5.030 1.00 83.81 143 GLU A CA 1
ATOM 1159 C C . GLU A 1 143 ? 7.996 8.278 -4.291 1.00 83.81 143 GLU A C 1
ATOM 1161 O O . GLU A 1 143 ? 7.735 7.107 -4.020 1.00 83.81 143 GLU A O 1
ATOM 1166 N N . ASN A 1 144 ? 7.143 9.267 -4.004 1.00 83.00 144 ASN A N 1
ATOM 1167 C CA . ASN A 1 144 ? 5.853 9.028 -3.360 1.00 83.00 144 ASN A CA 1
ATOM 1168 C C . ASN A 1 144 ? 4.917 8.187 -4.229 1.00 83.00 144 ASN A C 1
ATOM 1170 O O . ASN A 1 144 ? 4.318 7.245 -3.718 1.00 83.00 144 ASN A O 1
ATOM 1174 N N . ILE A 1 145 ? 4.813 8.488 -5.526 1.00 85.81 145 ILE A N 1
ATOM 1175 C CA . ILE A 1 145 ? 3.995 7.693 -6.451 1.00 85.81 145 ILE A CA 1
ATOM 1176 C C . ILE A 1 145 ? 4.521 6.262 -6.546 1.00 85.81 145 ILE A C 1
ATOM 1178 O O . ILE A 1 145 ? 3.738 5.327 -6.401 1.00 85.81 145 ILE A O 1
ATOM 1182 N N . ILE A 1 146 ? 5.834 6.079 -6.698 1.00 87.31 146 ILE A N 1
ATOM 1183 C CA . ILE A 1 146 ? 6.448 4.747 -6.724 1.00 87.31 146 ILE A CA 1
ATOM 1184 C C . ILE A 1 146 ? 6.085 3.977 -5.450 1.00 87.31 146 ILE A C 1
ATOM 1186 O O . ILE A 1 146 ? 5.552 2.874 -5.530 1.00 87.31 146 ILE A O 1
ATOM 1190 N N . ASN A 1 147 ? 6.294 4.571 -4.274 1.00 85.25 147 ASN A N 1
ATOM 1191 C CA . ASN A 1 147 ? 5.988 3.913 -3.005 1.00 85.25 147 ASN A CA 1
ATOM 1192 C C . ASN A 1 147 ? 4.498 3.573 -2.870 1.00 85.25 147 ASN A C 1
ATOM 1194 O O . ASN A 1 147 ? 4.175 2.484 -2.399 1.00 85.25 147 ASN A O 1
ATOM 1198 N N . ILE A 1 148 ? 3.591 4.459 -3.293 1.00 85.38 148 ILE A N 1
ATOM 1199 C CA . ILE A 1 148 ? 2.145 4.203 -3.253 1.00 85.38 148 ILE A CA 1
ATOM 1200 C C . ILE A 1 148 ? 1.795 2.978 -4.098 1.00 85.38 148 ILE A C 1
ATOM 1202 O O . ILE A 1 148 ? 1.190 2.035 -3.591 1.00 85.38 148 ILE A O 1
ATOM 1206 N N . TYR A 1 149 ? 2.221 2.965 -5.360 1.00 87.94 149 TYR A N 1
ATOM 1207 C CA . TYR A 1 149 ? 1.911 1.875 -6.280 1.00 87.94 149 TYR A CA 1
ATOM 1208 C C . TYR A 1 149 ? 2.517 0.550 -5.824 1.00 87.94 149 TYR A C 1
ATOM 1210 O O . TYR A 1 149 ? 1.839 -0.473 -5.832 1.00 87.94 149 TYR A O 1
ATOM 1218 N N . LEU A 1 150 ? 3.766 0.565 -5.361 1.00 88.38 150 LEU A N 1
ATOM 1219 C CA . LEU A 1 150 ? 4.423 -0.631 -4.850 1.00 88.38 150 LEU A CA 1
ATOM 1220 C C . LEU A 1 150 ? 3.718 -1.204 -3.614 1.00 88.38 150 LEU A C 1
ATOM 1222 O O . LEU A 1 150 ? 3.570 -2.415 -3.509 1.00 88.38 150 LEU A O 1
ATOM 1226 N N . ASN A 1 151 ? 3.229 -0.364 -2.699 1.00 86.25 151 ASN A N 1
ATOM 1227 C CA . ASN A 1 151 ? 2.459 -0.849 -1.550 1.00 86.25 151 ASN A CA 1
ATOM 1228 C C . ASN A 1 151 ? 1.114 -1.452 -1.966 1.00 86.25 151 ASN A C 1
ATOM 1230 O O . ASN A 1 151 ? 0.717 -2.471 -1.408 1.00 86.25 151 ASN A O 1
ATOM 1234 N N . ILE A 1 152 ? 0.434 -0.850 -2.948 1.00 86.00 152 ILE A N 1
ATOM 1235 C CA . ILE A 1 152 ? -0.816 -1.389 -3.499 1.00 86.00 152 ILE A CA 1
ATOM 1236 C C . ILE A 1 152 ? -0.559 -2.763 -4.124 1.00 86.00 152 ILE A C 1
ATOM 1238 O O . ILE A 1 152 ? -1.228 -3.726 -3.763 1.00 86.00 152 ILE A O 1
ATOM 1242 N N . ILE A 1 153 ? 0.448 -2.872 -4.996 1.00 88.88 153 ILE A N 1
ATOM 1243 C CA . ILE A 1 153 ? 0.840 -4.137 -5.630 1.00 88.88 153 ILE A CA 1
ATOM 1244 C C . ILE A 1 153 ? 1.190 -5.166 -4.549 1.00 88.88 153 ILE A C 1
ATOM 1246 O O . ILE A 1 153 ? 0.601 -6.241 -4.511 1.00 88.88 153 ILE A O 1
ATOM 1250 N N . TRP A 1 154 ? 2.076 -4.842 -3.607 1.00 88.25 154 TRP A N 1
ATOM 1251 C CA . TRP A 1 154 ? 2.433 -5.776 -2.538 1.00 88.25 154 TRP A CA 1
ATOM 1252 C C . TRP A 1 154 ? 1.204 -6.261 -1.756 1.00 88.25 154 TRP A C 1
ATOM 1254 O O . TRP A 1 154 ? 1.044 -7.460 -1.565 1.00 88.25 154 TRP A O 1
ATOM 1264 N N . ALA A 1 155 ? 0.285 -5.372 -1.382 1.00 83.69 155 ALA A N 1
ATOM 1265 C CA . ALA A 1 155 ? -0.927 -5.751 -0.659 1.00 83.69 155 ALA A CA 1
ATOM 1266 C C . ALA A 1 155 ? -1.923 -6.588 -1.479 1.00 83.69 155 ALA A C 1
ATOM 1268 O O . ALA A 1 155 ? -2.804 -7.222 -0.905 1.00 83.69 155 ALA A O 1
ATOM 1269 N N . MET A 1 156 ? -1.802 -6.612 -2.805 1.00 82.88 156 MET A N 1
ATOM 1270 C CA . MET A 1 156 ? -2.600 -7.481 -3.673 1.00 82.88 156 MET A CA 1
ATOM 1271 C C . MET A 1 156 ? -1.968 -8.856 -3.876 1.00 82.88 156 MET A C 1
ATOM 1273 O O . MET A 1 156 ? -2.691 -9.839 -4.033 1.00 82.88 156 MET A O 1
ATOM 1277 N N . PHE A 1 157 ? -0.636 -8.899 -3.898 1.00 86.31 157 PHE A N 1
ATOM 1278 C CA . PHE A 1 157 ? 0.162 -10.064 -4.277 1.00 86.31 157 PHE A CA 1
ATOM 1279 C C . PHE A 1 157 ? 0.936 -10.674 -3.102 1.00 86.31 157 PHE A C 1
ATOM 1281 O O . PHE A 1 157 ? 1.792 -11.523 -3.318 1.00 86.31 157 PHE A O 1
ATOM 1288 N N . TRP A 1 158 ? 0.665 -10.260 -1.860 1.00 83.50 158 TRP A N 1
ATOM 1289 C CA . TRP A 1 158 ? 1.434 -10.683 -0.681 1.00 83.50 158 TRP A CA 1
ATOM 1290 C C . TRP A 1 158 ? 1.455 -12.202 -0.476 1.00 83.50 158 TRP A C 1
ATOM 1292 O O . TRP A 1 158 ? 2.407 -12.713 0.104 1.00 83.50 158 TRP A O 1
ATOM 1302 N N . ASN A 1 159 ? 0.419 -12.900 -0.949 1.00 81.12 159 ASN A N 1
ATOM 1303 C CA . ASN A 1 159 ? 0.251 -14.349 -0.864 1.00 81.12 159 ASN A CA 1
ATOM 1304 C C . ASN A 1 159 ? 0.534 -15.076 -2.194 1.00 81.12 159 ASN A C 1
ATOM 1306 O O . ASN A 1 159 ? 0.159 -16.239 -2.347 1.00 81.12 159 ASN A O 1
ATOM 1310 N N . ILE A 1 160 ? 1.117 -14.389 -3.180 1.00 84.69 160 ILE A N 1
ATOM 1311 C CA . ILE A 1 160 ? 1.430 -14.926 -4.506 1.00 84.69 160 ILE A CA 1
ATOM 1312 C C . ILE A 1 160 ? 2.942 -14.831 -4.715 1.00 84.69 160 ILE A C 1
ATOM 1314 O O . ILE A 1 160 ? 3.557 -13.793 -4.466 1.00 84.69 160 ILE A O 1
ATOM 1318 N N . ASP A 1 161 ? 3.549 -15.910 -5.208 1.00 84.44 161 ASP A N 1
ATOM 1319 C CA . ASP A 1 161 ? 4.943 -15.868 -5.641 1.00 84.44 161 ASP A CA 1
ATOM 1320 C C . ASP A 1 161 ? 5.046 -15.108 -6.967 1.00 84.44 161 ASP A C 1
ATOM 1322 O O . ASP A 1 161 ? 4.579 -15.567 -8.009 1.00 84.44 161 ASP A O 1
ATOM 1326 N N . ILE A 1 162 ? 5.652 -13.924 -6.918 1.00 87.19 162 ILE A N 1
ATOM 1327 C CA . ILE A 1 162 ? 5.826 -13.058 -8.086 1.00 87.19 162 ILE A CA 1
ATOM 1328 C C . ILE A 1 162 ? 7.169 -13.273 -8.790 1.00 87.19 162 ILE A C 1
ATOM 1330 O O . ILE A 1 162 ? 7.433 -12.613 -9.791 1.00 87.19 162 ILE A O 1
ATOM 1334 N N . SER A 1 163 ? 8.055 -14.129 -8.273 1.00 84.44 163 SER A N 1
ATOM 1335 C CA . SER A 1 163 ? 9.437 -14.238 -8.764 1.00 84.44 163 SER A CA 1
ATOM 1336 C C . SER A 1 163 ? 9.520 -14.619 -10.246 1.00 84.44 163 SER A C 1
ATOM 1338 O O . SER A 1 163 ? 10.354 -14.079 -10.972 1.00 84.44 163 SER A O 1
ATOM 1340 N N . CYS A 1 164 ? 8.606 -15.477 -10.700 1.00 84.62 164 CYS A N 1
ATOM 1341 C CA . CYS A 1 164 ? 8.489 -15.928 -12.088 1.00 84.62 164 CYS A CA 1
ATOM 1342 C C . CYS A 1 164 ? 7.247 -15.376 -12.806 1.00 84.62 164 CYS A C 1
ATOM 1344 O O . CYS A 1 164 ? 6.912 -15.869 -13.876 1.00 84.62 164 CYS A O 1
ATOM 1346 N N . MET A 1 165 ? 6.555 -14.391 -12.224 1.00 89.94 165 MET A N 1
ATOM 1347 C CA . MET A 1 165 ? 5.299 -13.878 -12.774 1.00 89.94 165 MET A CA 1
ATOM 1348 C C . MET A 1 165 ? 5.522 -13.219 -14.135 1.00 89.94 165 MET A C 1
ATOM 1350 O O . MET A 1 165 ? 6.302 -12.265 -14.255 1.00 89.94 165 MET A O 1
ATOM 1354 N N . GLU A 1 166 ? 4.800 -13.713 -15.137 1.00 92.06 166 GLU A N 1
ATOM 1355 C CA . GLU A 1 166 ? 4.840 -13.186 -16.497 1.00 92.06 166 GLU A CA 1
ATOM 1356 C C . GLU A 1 166 ? 3.886 -11.999 -16.680 1.00 92.06 166 GLU A C 1
ATOM 1358 O O . GLU A 1 166 ? 3.051 -11.666 -15.832 1.00 92.06 166 GLU A O 1
ATOM 1363 N N . LYS A 1 167 ? 4.020 -11.319 -17.821 1.00 91.12 167 LYS A N 1
ATOM 1364 C CA . LYS A 1 167 ? 3.272 -10.097 -18.112 1.00 91.12 167 LYS A CA 1
ATOM 1365 C C . LYS A 1 167 ? 1.768 -10.353 -18.147 1.00 91.12 167 LYS A C 1
ATOM 1367 O O . LYS A 1 167 ? 1.014 -9.610 -17.523 1.00 91.12 167 LYS A O 1
ATOM 1372 N N . GLU A 1 168 ? 1.332 -11.383 -18.862 1.00 90.44 168 GLU A N 1
ATOM 1373 C CA . GLU A 1 168 ? -0.077 -11.752 -18.984 1.00 90.44 168 GLU A CA 1
ATOM 1374 C C . GLU A 1 168 ? -0.698 -12.069 -17.619 1.00 90.44 168 GLU A C 1
ATOM 1376 O O . GLU A 1 168 ? -1.801 -11.605 -17.331 1.00 90.44 168 GLU A O 1
ATOM 1381 N N . GLU A 1 169 ? 0.028 -12.791 -16.762 1.00 89.75 169 GLU A N 1
ATOM 1382 C CA . GLU A 1 169 ? -0.413 -13.128 -15.406 1.00 89.75 169 GLU A CA 1
ATOM 1383 C C . GLU A 1 169 ? -0.567 -11.876 -14.545 1.00 89.75 169 GLU A C 1
ATOM 1385 O O . GLU A 1 169 ? -1.616 -11.672 -13.932 1.00 89.75 169 GLU A O 1
ATOM 1390 N N . PHE A 1 170 ? 0.434 -10.990 -14.552 1.00 90.44 170 PHE A N 1
ATOM 1391 C CA . PHE A 1 170 ? 0.392 -9.743 -13.792 1.00 90.44 170 PHE A CA 1
ATOM 1392 C C . PHE A 1 170 ? -0.825 -8.886 -14.167 1.00 90.44 170 PHE A C 1
ATOM 1394 O O . PHE A 1 170 ? -1.604 -8.494 -13.296 1.00 90.44 170 PHE A O 1
ATOM 1401 N N . TYR A 1 171 ? -1.041 -8.632 -15.464 1.00 88.38 171 TYR A N 1
ATOM 1402 C CA . TYR A 1 171 ? -2.202 -7.857 -15.920 1.00 88.38 171 TYR A CA 1
ATOM 1403 C C . TYR A 1 171 ? -3.531 -8.590 -15.683 1.00 88.38 171 TYR A C 1
ATOM 1405 O O . TYR A 1 171 ? -4.535 -7.933 -15.398 1.00 88.38 171 TYR A O 1
ATOM 1413 N N . GLY A 1 172 ? -3.545 -9.925 -15.752 1.00 86.38 172 GLY A N 1
ATOM 1414 C CA . GLY A 1 172 ? -4.705 -10.744 -15.401 1.00 86.38 172 GLY A CA 1
ATOM 1415 C C . GLY A 1 172 ? -5.132 -10.540 -13.948 1.00 86.38 172 GLY A C 1
ATOM 1416 O O . GLY A 1 172 ? -6.300 -10.251 -13.683 1.00 86.38 172 GLY A O 1
ATOM 1417 N N . TYR A 1 173 ? -4.178 -10.578 -13.018 1.00 86.12 173 TYR A N 1
ATOM 1418 C CA . TYR A 1 173 ? -4.443 -10.316 -11.606 1.00 86.12 173 TYR A CA 1
ATOM 1419 C C . TYR A 1 173 ? -4.868 -8.871 -11.331 1.00 86.12 173 TYR A C 1
ATOM 1421 O O . TYR A 1 173 ? -5.780 -8.649 -10.534 1.00 86.12 173 TYR A O 1
ATOM 1429 N N . LEU A 1 174 ? -4.256 -7.877 -11.989 1.00 84.44 174 LEU A N 1
ATOM 1430 C CA . LEU A 1 174 ? -4.693 -6.481 -11.853 1.00 84.44 174 LEU A CA 1
ATOM 1431 C C . LEU A 1 174 ? -6.163 -6.305 -12.259 1.00 84.44 174 LEU A C 1
ATOM 1433 O O . LEU A 1 174 ? -6.918 -5.606 -11.579 1.00 84.44 174 LEU A O 1
ATOM 1437 N N . PHE A 1 175 ? -6.573 -6.975 -13.339 1.00 80.44 175 PH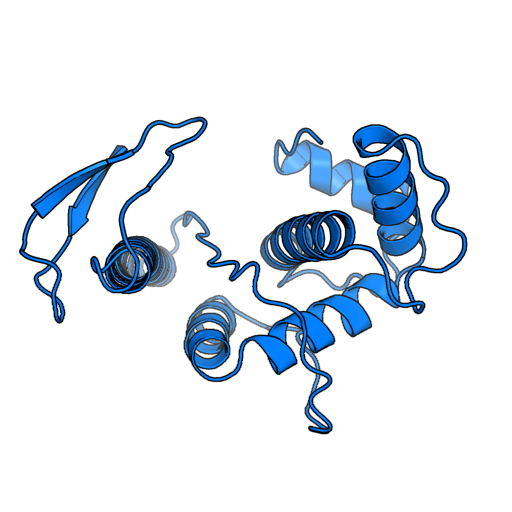E A N 1
ATOM 1438 C CA . PHE A 1 175 ? -7.947 -6.945 -13.826 1.00 80.44 175 PHE A CA 1
ATOM 1439 C C . PHE A 1 175 ? -8.920 -7.656 -12.878 1.00 80.44 175 PHE A C 1
ATOM 1441 O O . PHE A 1 175 ? -9.961 -7.091 -12.542 1.00 80.44 175 PHE A O 1
ATOM 1448 N N . GLU A 1 176 ? -8.580 -8.861 -12.407 1.00 80.62 176 GLU A N 1
ATOM 1449 C CA . GLU A 1 176 ? -9.407 -9.632 -11.464 1.00 80.62 176 GLU A CA 1
ATOM 1450 C C . GLU A 1 176 ? -9.657 -8.861 -10.162 1.00 80.62 176 GLU A C 1
ATOM 1452 O O . GLU A 1 176 ? -10.745 -8.898 -9.589 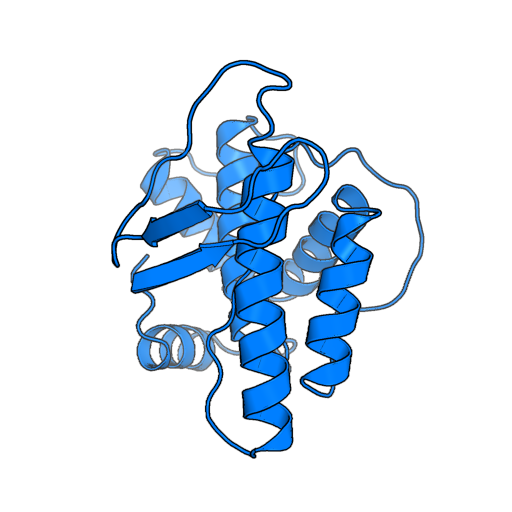1.00 80.62 176 GLU A O 1
ATOM 1457 N N . LYS A 1 177 ? -8.652 -8.111 -9.707 1.00 72.94 177 LYS A N 1
ATOM 1458 C CA . LYS A 1 177 ? -8.720 -7.301 -8.489 1.00 72.94 177 LYS A CA 1
ATOM 1459 C C . LYS A 1 177 ? -9.347 -5.917 -8.714 1.00 72.94 177 LYS A C 1
ATOM 1461 O O . LYS A 1 177 ? -9.364 -5.119 -7.781 1.00 72.94 177 LYS A O 1
ATOM 1466 N N . HIS A 1 178 ? -9.879 -5.643 -9.911 1.00 67.44 178 HIS A N 1
ATOM 1467 C CA . HIS A 1 178 ? -10.534 -4.386 -10.294 1.00 67.44 178 HIS A CA 1
ATOM 1468 C C . HIS A 1 178 ? -9.680 -3.132 -10.053 1.00 67.44 178 HIS A C 1
ATOM 1470 O O . HIS A 1 178 ? -10.192 -2.089 -9.642 1.00 67.44 178 HIS A O 1
ATOM 1476 N N . VAL A 1 179 ? -8.374 -3.222 -10.314 1.00 61.25 179 VAL A N 1
ATOM 1477 C CA . VAL A 1 179 ? -7.469 -2.085 -10.139 1.00 61.25 179 VAL A CA 1
ATOM 1478 C C . VAL A 1 179 ? -7.298 -1.350 -11.459 1.00 61.25 179 VAL A C 1
ATOM 1480 O O . VAL A 1 179 ? -6.764 -1.886 -12.429 1.00 61.25 179 VAL A O 1
ATOM 1483 N N . TYR A 1 180 ? -7.761 -0.104 -11.482 1.00 58.75 180 TYR A N 1
ATOM 1484 C CA . TYR A 1 180 ? -7.619 0.797 -12.618 1.00 58.75 180 TYR A CA 1
ATOM 1485 C C . TYR A 1 180 ? -6.511 1.805 -12.299 1.00 58.75 180 TYR A C 1
ATOM 1487 O O . TYR A 1 180 ? -6.634 2.575 -11.347 1.00 58.75 180 TYR A O 1
ATOM 1495 N N . PHE A 1 181 ? -5.428 1.753 -13.076 1.00 56.75 181 PHE A N 1
ATOM 1496 C CA . PHE A 1 181 ? -4.266 2.639 -12.981 1.00 56.75 181 PHE A CA 1
ATOM 1497 C C . PHE A 1 181 ? -4.202 3.602 -14.168 1.00 56.75 181 PHE A C 1
ATOM 1499 O O . PHE A 1 181 ? -4.447 3.143 -15.312 1.00 56.75 181 PHE A O 1
#

pLDDT: mean 79.08, std 11.3, range [39.28, 92.88]

Sequence (181 aa):
MEIQIPESGMVKKQKVELDKDVSIIYGYNNSGKTTLLRAIDNVFRSKAMVNFVLTQSAEIAVYIPTNRVIASEAKTVHPNLNDWEEFLNYQNDAYKDYSLHLKRIRDYLFANNVIYDFICLTVKKIFEIDVIDINCRLSDGIENIINIYLNIIWAMFWNIDISCMEKEEFYGYLFEKHVYF

Foldseek 3Di:
DWDFFDDDDLDHTDIDDDDPPDDDDDDDPPNCSVVVVVSRQVRQLVQQVVCVVVVHDGDDDADFDLDDLDDDPDDDDALQAADPVSVSVVRVVCVVPVSVVLVRLCVQQVLAVLSVVVLQVVLCVVPVDRDPDPVDDDDSVSSSSSSVVSRVLCSQCSNPPCNPPDNVNSVVSCVVVVHDD

Radius of gyration: 17.32 Å; chains: 1; bounding box: 41×40×41 Å